Protein AF-X1V4Z6-F1 (afdb_monomer)

pLDDT: mean 96.52, std 4.8, range [62.97, 98.88]

Radius of gyration: 13.4 Å; Cα contacts (8 Å, |Δi|>4): 319; chains: 1; bounding box: 33×30×41 Å

Foldseek 3Di:
DQKDKDAFFDPLRIWIFDQDVPPGGDDIADRAPDGDPGHWAEKDDQPQFKIKTQFQDPLRMWMATQHVPHGGDHIDDRPPDGDPAHWHYWDDPRAFKIKTAHDDPVRIDMDTGHGD

Sequence (116 aa):
MYDIAVAHYTDPYVSAYPWTPGAGFGAKYGDPVAKPAGAGWGVAFCGSTDIAVAHYGDPRVSAYPWTPGAGFGAKYGDPAIKPAGLGIGVAFCGSTDVAVTHYDDPFVSAYPWTPG

Structure (mmCIF, N/CA/C/O backbone):
data_AF-X1V4Z6-F1
#
_entry.id   AF-X1V4Z6-F1
#
loop_
_atom_site.group_PDB
_atom_site.id
_atom_site.type_symbol
_atom_site.label_atom_id
_atom_site.label_alt_id
_atom_site.label_comp_id
_atom_site.label_asym_id
_atom_site.label_entity_id
_atom_site.label_seq_id
_atom_site.pdbx_PDB_ins_code
_atom_site.Cartn_x
_atom_site.Cartn_y
_atom_site.Cartn_z
_atom_site.occupancy
_atom_site.B_iso_or_equiv
_atom_site.auth_seq_id
_atom_site.auth_comp_id
_atom_site.auth_asym_id
_atom_site.auth_atom_id
_atom_site.pdbx_PDB_model_num
ATOM 1 N N . MET A 1 1 ? -3.794 9.129 13.069 1.00 65.56 1 MET A N 1
ATOM 2 C CA . MET A 1 1 ? -4.470 7.875 12.681 1.00 65.56 1 MET A CA 1
ATOM 3 C C . MET A 1 1 ? -3.788 6.742 13.421 1.00 65.56 1 MET A C 1
ATOM 5 O O . MET A 1 1 ? -2.574 6.809 13.558 1.00 65.56 1 MET A O 1
ATOM 9 N N . TYR A 1 2 ? -4.544 5.756 13.904 1.00 85.75 2 TYR A N 1
ATOM 10 C CA . TYR A 1 2 ? -3.972 4.595 14.594 1.00 85.75 2 TYR A CA 1
ATOM 11 C C . TYR A 1 2 ? -4.130 3.285 13.819 1.00 85.75 2 TYR A C 1
ATOM 13 O O . TYR A 1 2 ? -3.563 2.293 14.247 1.00 85.75 2 TYR A O 1
ATOM 21 N N . ASP A 1 3 ? -4.849 3.270 12.693 1.00 96.62 3 ASP A N 1
ATOM 22 C CA . ASP A 1 3 ? -5.070 2.054 11.908 1.00 96.62 3 ASP A CA 1
ATOM 23 C C . ASP A 1 3 ? -3.756 1.322 11.593 1.00 96.62 3 ASP A C 1
ATOM 25 O O . ASP A 1 3 ? -2.726 1.930 11.297 1.00 96.62 3 ASP A O 1
ATOM 29 N N . ILE A 1 4 ? -3.808 -0.005 11.664 1.00 97.50 4 ILE A N 1
ATOM 30 C CA . ILE A 1 4 ? -2.684 -0.887 11.360 1.00 97.50 4 ILE A CA 1
ATOM 31 C C . ILE A 1 4 ? -2.982 -1.605 10.057 1.00 97.50 4 ILE A C 1
ATOM 33 O O . ILE A 1 4 ? -4.063 -2.168 9.890 1.00 97.50 4 ILE A O 1
ATOM 37 N N . ALA A 1 5 ? -1.996 -1.643 9.168 1.00 98.25 5 ALA A N 1
ATOM 38 C CA . ALA A 1 5 ? -2.031 -2.453 7.965 1.00 98.25 5 ALA A CA 1
ATOM 39 C C . ALA A 1 5 ? -0.917 -3.499 7.980 1.00 98.25 5 ALA A C 1
ATOM 41 O O . ALA A 1 5 ? 0.168 -3.274 8.512 1.00 98.25 5 ALA A O 1
ATOM 42 N N . VAL A 1 6 ? -1.205 -4.653 7.387 1.00 98.50 6 VAL A N 1
ATOM 43 C CA . VAL A 1 6 ? -0.302 -5.798 7.306 1.00 98.50 6 VAL A CA 1
ATOM 44 C C . VAL A 1 6 ? -0.340 -6.327 5.880 1.00 98.50 6 VAL A C 1
ATOM 46 O O . VAL A 1 6 ? -1.393 -6.755 5.408 1.00 98.50 6 VAL A O 1
ATOM 49 N N . ALA A 1 7 ? 0.801 -6.296 5.196 1.00 98.56 7 ALA A N 1
ATOM 50 C CA . ALA A 1 7 ? 0.989 -6.979 3.920 1.00 98.56 7 ALA A CA 1
ATOM 51 C C . ALA A 1 7 ? 1.277 -8.467 4.167 1.00 98.56 7 ALA A C 1
ATOM 53 O O . ALA A 1 7 ? 1.920 -8.820 5.158 1.00 98.56 7 ALA A O 1
ATOM 54 N N . HIS A 1 8 ? 0.777 -9.350 3.305 1.00 98.44 8 HIS A N 1
ATOM 55 C CA . HIS A 1 8 ? 0.941 -10.795 3.473 1.00 98.44 8 HIS A CA 1
ATOM 56 C C . HIS A 1 8 ? 0.919 -11.553 2.136 1.00 98.44 8 HIS A C 1
ATOM 58 O O . HIS A 1 8 ? 0.608 -11.008 1.076 1.00 98.44 8 HIS A O 1
ATOM 64 N N . TYR A 1 9 ? 1.332 -12.824 2.171 1.00 98.12 9 TYR A N 1
ATOM 65 C CA . TYR A 1 9 ? 1.602 -13.618 0.965 1.00 98.12 9 TYR A CA 1
ATOM 66 C C . TYR A 1 9 ? 0.337 -14.123 0.253 1.00 98.12 9 TYR A C 1
ATOM 68 O O . TYR A 1 9 ? 0.352 -14.370 -0.951 1.00 98.12 9 TYR A O 1
ATOM 76 N N . THR A 1 10 ? -0.752 -14.300 0.993 1.00 97.81 10 THR A N 1
ATOM 77 C CA . THR A 1 10 ? -1.996 -14.910 0.510 1.00 97.81 10 THR A CA 1
ATOM 78 C C . THR A 1 10 ? -3.042 -13.853 0.202 1.00 97.81 10 THR A C 1
ATOM 80 O O . THR A 1 10 ? -2.969 -12.761 0.739 1.00 97.81 10 THR A O 1
ATOM 83 N N . ASP A 1 11 ? -4.047 -14.161 -0.615 1.00 97.25 11 ASP A N 1
ATOM 84 C CA . ASP A 1 11 ? -5.197 -13.265 -0.807 1.00 97.25 11 ASP A CA 1
ATOM 85 C C . ASP A 1 11 ? -5.794 -12.838 0.558 1.00 97.25 11 ASP A C 1
ATOM 87 O O . ASP A 1 11 ? -5.887 -13.680 1.460 1.00 97.25 11 ASP A O 1
ATOM 91 N N . PRO A 1 12 ? -6.139 -11.553 0.781 1.00 97.88 12 PRO A N 1
ATOM 92 C CA . PRO A 1 12 ? -6.152 -10.404 -0.147 1.00 97.88 12 PRO A CA 1
ATOM 93 C C . PRO A 1 12 ? -4.818 -9.644 -0.339 1.00 97.88 12 PRO A C 1
ATOM 95 O O . PRO A 1 12 ? -4.817 -8.509 -0.814 1.00 97.88 12 PRO A O 1
ATOM 98 N N . TYR A 1 13 ? -3.690 -10.217 0.077 1.00 98.69 13 TYR A N 1
ATOM 99 C CA . TYR A 1 13 ? -2.321 -9.672 0.055 1.00 98.69 13 TYR A CA 1
ATOM 100 C C . TYR A 1 13 ? -2.050 -8.459 0.958 1.00 98.69 13 TYR A C 1
ATOM 102 O O . TYR A 1 13 ? -0.896 -8.146 1.257 1.00 98.69 13 TYR A O 1
ATOM 110 N N . VAL A 1 14 ? -3.099 -7.789 1.434 1.00 98.81 14 VAL A N 1
ATOM 111 C CA . VAL A 1 14 ? -3.043 -6.760 2.473 1.00 98.81 14 VAL A CA 1
ATOM 112 C C . VAL A 1 14 ? -4.308 -6.806 3.325 1.00 98.81 14 VAL A C 1
ATOM 114 O O . VAL A 1 14 ? -5.412 -6.976 2.818 1.00 98.81 14 VAL A O 1
ATOM 117 N N . SER A 1 15 ? -4.152 -6.650 4.632 1.00 98.56 15 SER A N 1
ATOM 118 C CA . SER A 1 15 ? -5.253 -6.488 5.581 1.00 98.56 15 SER A CA 1
ATOM 119 C C . SER A 1 15 ? -5.042 -5.208 6.373 1.00 98.56 15 SER A C 1
ATOM 121 O O . SER A 1 15 ? -3.902 -4.834 6.641 1.00 98.56 15 SER A O 1
ATOM 123 N N . ALA A 1 16 ? -6.124 -4.562 6.792 1.00 98.44 16 ALA A N 1
ATOM 124 C CA . ALA A 1 16 ? -6.054 -3.400 7.663 1.00 98.44 16 ALA A CA 1
ATOM 125 C C . ALA A 1 16 ? -7.106 -3.481 8.768 1.00 98.44 16 ALA A C 1
ATOM 127 O O . ALA A 1 16 ? -8.151 -4.115 8.609 1.00 98.44 16 ALA A O 1
ATOM 128 N N . TYR A 1 17 ? -6.812 -2.841 9.893 1.00 98.06 17 TYR A N 1
ATOM 129 C CA . TYR A 1 17 ? -7.590 -2.919 11.121 1.00 98.06 17 TYR A CA 1
ATOM 130 C C . TYR A 1 17 ? -7.600 -1.553 11.806 1.00 98.06 17 TYR A C 1
ATOM 132 O O . TYR A 1 17 ? -6.553 -0.899 11.846 1.00 98.06 17 TYR A O 1
ATOM 140 N N . PRO A 1 18 ? -8.722 -1.133 12.409 1.00 97.12 18 PRO A N 1
ATOM 141 C CA . PRO A 1 18 ? -8.676 -0.057 13.374 1.00 97.12 18 PRO A CA 1
ATOM 142 C C . PRO A 1 18 ? -7.850 -0.514 14.572 1.00 97.12 18 PRO A C 1
ATOM 144 O O . PRO A 1 18 ? -7.910 -1.676 14.989 1.00 97.12 18 PRO A O 1
ATOM 147 N N . TRP A 1 19 ? -7.090 0.412 15.137 1.00 96.62 19 TRP A N 1
ATOM 148 C CA . TRP A 1 19 ? -6.359 0.180 16.373 1.00 96.62 19 TRP A CA 1
ATOM 149 C C . TRP A 1 19 ? -6.803 1.173 17.426 1.00 96.62 19 TRP A C 1
ATOM 151 O O . TRP A 1 19 ? -6.812 2.386 17.202 1.00 96.62 19 TRP A O 1
ATOM 161 N N . THR A 1 20 ? -7.098 0.651 18.605 1.00 95.12 20 THR A N 1
ATOM 162 C CA . THR A 1 20 ? -7.422 1.468 19.765 1.00 95.12 20 THR A CA 1
ATOM 163 C C . THR A 1 20 ? -6.265 1.380 20.757 1.00 95.12 20 THR A C 1
ATOM 165 O O . THR A 1 20 ? -5.994 0.289 21.268 1.00 95.12 20 THR A O 1
ATOM 168 N N . PRO A 1 21 ? -5.572 2.490 21.075 1.00 94.19 21 PRO A N 1
ATOM 169 C CA . PRO A 1 21 ? -4.543 2.497 22.110 1.00 94.19 21 PRO A CA 1
ATOM 170 C C . PRO A 1 21 ? -5.064 1.894 23.423 1.00 94.19 21 PRO A C 1
ATOM 172 O O . PRO A 1 21 ? -6.088 2.319 23.948 1.00 94.19 21 PRO A O 1
ATOM 175 N N . GLY A 1 22 ? -4.378 0.869 23.928 1.00 95.31 22 GLY A N 1
ATOM 176 C CA . GLY A 1 22 ? -4.767 0.147 25.145 1.00 95.31 22 GLY A CA 1
ATOM 177 C C . GLY A 1 22 ? -5.813 -0.963 24.965 1.00 95.31 22 GLY A C 1
ATOM 178 O O . GLY A 1 22 ? -5.953 -1.776 25.871 1.00 95.31 22 GLY A O 1
ATOM 179 N N . ALA A 1 23 ? -6.497 -1.053 23.818 1.00 95.50 23 ALA A N 1
ATOM 180 C CA . ALA A 1 23 ? -7.455 -2.130 23.524 1.00 95.50 23 ALA A CA 1
ATOM 181 C C . ALA A 1 23 ? -7.043 -3.021 22.334 1.00 95.50 23 ALA A C 1
ATOM 183 O O . ALA A 1 23 ? -7.470 -4.169 22.255 1.00 95.50 23 ALA A O 1
ATOM 184 N N . GLY A 1 24 ? -6.165 -2.536 21.453 1.00 95.88 24 GLY A N 1
ATOM 185 C CA . GLY A 1 24 ? -5.570 -3.317 20.372 1.00 95.88 24 GLY A CA 1
ATOM 186 C C . GLY A 1 24 ? -6.380 -3.320 19.073 1.00 95.88 24 GLY A C 1
ATOM 187 O O . GLY A 1 24 ? -7.017 -2.322 18.728 1.00 95.88 24 GLY A O 1
ATOM 188 N N . PHE A 1 25 ? -6.295 -4.433 18.333 1.00 97.19 25 PHE A N 1
ATOM 189 C CA . PHE A 1 25 ? -6.948 -4.624 17.035 1.00 97.19 25 PHE A CA 1
ATOM 190 C C . PHE A 1 25 ? -8.473 -4.639 17.177 1.00 97.19 25 PHE A C 1
ATOM 192 O O . PHE A 1 25 ? -9.019 -5.384 17.990 1.00 97.19 25 PHE A O 1
ATOM 199 N N . GLY A 1 26 ? -9.164 -3.870 16.337 1.00 96.88 26 GLY A N 1
ATOM 200 C CA . GLY A 1 26 ? -10.594 -4.051 16.095 1.00 96.88 26 GLY A CA 1
ATOM 201 C C . GLY A 1 26 ? -10.879 -5.019 14.942 1.00 96.88 26 GLY A C 1
ATOM 202 O O . GLY A 1 26 ? -10.011 -5.776 14.502 1.00 96.88 26 GLY A O 1
ATOM 203 N N . ALA A 1 27 ? -12.117 -4.999 14.443 1.00 97.62 27 ALA A N 1
ATOM 204 C CA . ALA A 1 27 ? -12.528 -5.832 13.315 1.00 97.62 27 ALA A CA 1
ATOM 205 C C . ALA A 1 27 ? -11.781 -5.441 12.029 1.00 97.62 27 ALA A C 1
ATOM 207 O O . A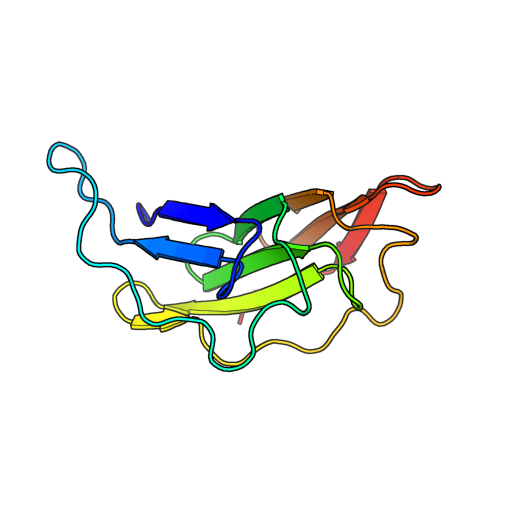LA A 1 27 ? -11.604 -4.258 11.747 1.00 97.62 27 ALA A O 1
ATOM 208 N N . LYS A 1 28 ? -11.367 -6.441 11.243 1.00 98.06 28 LYS A N 1
ATOM 209 C CA . LYS A 1 28 ? -10.707 -6.232 9.948 1.00 98.06 28 LYS A CA 1
ATOM 210 C C . LYS A 1 28 ? -11.592 -5.368 9.038 1.00 98.06 28 LYS A C 1
ATOM 212 O O . LYS A 1 28 ? -12.779 -5.662 8.893 1.00 98.06 28 LYS A O 1
ATOM 217 N N . TYR A 1 29 ? -11.013 -4.344 8.413 1.00 98.50 29 TYR A N 1
ATOM 218 C CA . TYR A 1 29 ? -11.677 -3.604 7.339 1.00 98.50 29 TYR A CA 1
ATOM 219 C C . TYR A 1 29 ? -11.949 -4.520 6.134 1.00 98.50 29 TYR A C 1
ATOM 221 O O . TYR A 1 29 ? -11.327 -5.576 5.986 1.00 98.50 29 TYR A O 1
ATOM 229 N N . GLY A 1 30 ? -12.879 -4.117 5.265 1.00 98.44 30 GLY A N 1
ATOM 230 C CA . GLY A 1 30 ? -13.113 -4.821 4.003 1.00 98.44 30 GLY A CA 1
ATOM 231 C C . GLY A 1 30 ? -11.843 -4.883 3.153 1.00 98.44 30 GLY A C 1
ATOM 232 O O . GLY A 1 30 ? -11.004 -3.986 3.218 1.00 98.44 30 GLY A O 1
ATOM 233 N N . ASP A 1 31 ? -11.696 -5.947 2.368 1.00 98.62 31 ASP A N 1
ATOM 234 C CA . ASP A 1 31 ? -10.551 -6.105 1.469 1.00 98.62 31 ASP A CA 1
ATOM 235 C C . ASP A 1 31 ? -10.575 -5.049 0.353 1.00 98.62 31 ASP A C 1
ATOM 237 O O . ASP A 1 31 ? -11.660 -4.605 -0.041 1.00 98.62 31 ASP A O 1
ATOM 241 N N . PRO A 1 32 ? -9.416 -4.678 -0.224 1.00 98.25 32 PRO A N 1
ATOM 242 C CA . PRO A 1 32 ? -9.405 -3.868 -1.433 1.00 98.25 32 PRO A CA 1
ATOM 243 C C . PRO A 1 32 ? -10.205 -4.568 -2.538 1.00 98.25 32 PRO A C 1
ATOM 245 O O . PRO A 1 32 ? -10.009 -5.757 -2.808 1.00 98.25 32 PRO A O 1
ATOM 248 N N . VAL A 1 33 ? -11.093 -3.828 -3.207 1.00 97.19 33 VAL A N 1
ATOM 249 C CA . VAL A 1 33 ? -11.897 -4.372 -4.316 1.00 97.19 33 VAL A CA 1
ATOM 250 C C . VAL A 1 33 ? -10.984 -4.809 -5.464 1.00 97.19 33 VAL A C 1
ATOM 252 O O . VAL A 1 33 ? -11.074 -5.940 -5.941 1.00 97.19 33 VAL A O 1
ATOM 255 N N . ALA A 1 34 ? -10.066 -3.929 -5.866 1.00 98.00 34 ALA A N 1
ATOM 256 C CA . ALA A 1 34 ? -8.962 -4.261 -6.755 1.00 98.00 34 ALA A CA 1
ATOM 257 C C . ALA A 1 34 ? -7.749 -4.615 -5.893 1.00 98.00 34 ALA A C 1
ATOM 259 O O . ALA A 1 34 ? -7.085 -3.729 -5.377 1.00 98.00 34 ALA A O 1
ATOM 260 N N . LYS A 1 35 ? -7.494 -5.904 -5.680 1.00 98.38 35 LYS A N 1
ATOM 261 C CA . LYS A 1 35 ? -6.408 -6.364 -4.806 1.00 98.38 35 LYS A CA 1
ATOM 262 C C . LYS A 1 35 ? -5.026 -6.100 -5.422 1.00 98.38 35 LYS A C 1
ATOM 264 O O . LYS A 1 35 ? -4.920 -6.017 -6.649 1.00 98.38 35 LYS A O 1
ATOM 269 N N . PRO A 1 36 ? -3.955 -6.037 -4.603 1.00 98.31 36 PRO A N 1
ATOM 270 C CA . PRO A 1 36 ? -2.592 -6.166 -5.107 1.00 98.31 36 PRO A CA 1
ATOM 271 C C . PRO A 1 36 ? -2.463 -7.387 -6.030 1.00 98.31 36 PRO A C 1
ATOM 273 O O . PRO A 1 36 ? -3.095 -8.415 -5.801 1.00 98.31 36 PRO A O 1
ATOM 276 N N . ALA A 1 37 ? -1.637 -7.299 -7.069 1.00 97.31 37 ALA A N 1
ATOM 277 C CA . ALA A 1 37 ? -1.544 -8.345 -8.096 1.00 97.31 37 ALA A CA 1
ATOM 278 C C . ALA A 1 37 ? -0.735 -9.590 -7.667 1.00 97.31 37 ALA A C 1
ATOM 280 O O . ALA A 1 37 ? -0.349 -10.412 -8.497 1.00 97.31 37 ALA A O 1
ATOM 281 N N . GLY A 1 38 ? -0.414 -9.716 -6.382 1.00 97.69 38 GLY A N 1
ATOM 282 C CA . GLY A 1 38 ? 0.338 -10.828 -5.817 1.00 97.69 38 GLY A CA 1
ATOM 283 C C . GLY A 1 38 ? 0.755 -10.547 -4.379 1.00 97.69 38 GLY A C 1
ATOM 284 O O . GLY A 1 38 ? 0.394 -9.513 -3.818 1.00 97.69 38 GLY A O 1
ATOM 285 N N . ALA A 1 39 ? 1.547 -11.462 -3.816 1.00 98.56 39 ALA A N 1
ATOM 286 C CA . ALA A 1 39 ? 2.042 -11.402 -2.442 1.00 98.56 39 ALA A CA 1
ATOM 287 C C . ALA A 1 39 ? 2.537 -10.000 -2.054 1.00 98.56 39 ALA A C 1
ATOM 289 O O . ALA A 1 39 ? 3.418 -9.449 -2.719 1.00 98.56 39 ALA A O 1
ATOM 290 N N . GLY A 1 40 ? 1.967 -9.448 -0.982 1.00 98.44 40 GLY A N 1
ATOM 291 C CA . GLY A 1 40 ? 2.365 -8.167 -0.414 1.00 98.44 40 GLY A CA 1
ATOM 292 C C . GLY A 1 40 ? 3.536 -8.342 0.546 1.00 98.44 40 GLY A C 1
ATOM 293 O O . GLY A 1 40 ? 3.525 -9.248 1.3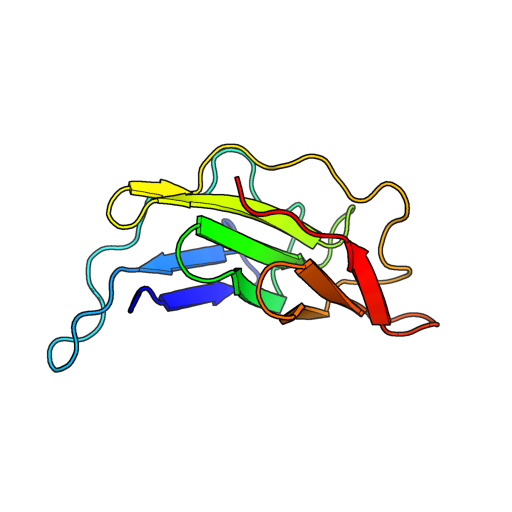82 1.00 98.44 40 GLY A O 1
ATOM 294 N N . TRP A 1 41 ? 4.532 -7.464 0.442 1.00 98.38 41 TRP A N 1
ATOM 295 C CA . TRP A 1 41 ? 5.758 -7.516 1.251 1.00 98.38 41 TRP A CA 1
ATOM 296 C C . TRP A 1 41 ? 5.979 -6.266 2.104 1.00 98.38 41 TRP A C 1
ATOM 298 O O . TRP A 1 41 ? 6.559 -6.362 3.183 1.00 98.38 41 TRP A O 1
ATOM 308 N N . GLY A 1 42 ? 5.440 -5.121 1.686 1.00 98.56 42 GLY A N 1
ATOM 309 C CA . GLY A 1 42 ? 5.500 -3.881 2.452 1.00 98.56 42 GLY A CA 1
ATOM 310 C C . GLY A 1 42 ? 4.212 -3.086 2.318 1.00 98.56 42 GLY A C 1
ATOM 311 O O . GLY A 1 42 ? 3.571 -3.113 1.270 1.00 98.56 42 GLY A O 1
ATOM 312 N N . VAL A 1 43 ? 3.835 -2.369 3.373 1.00 98.81 43 VAL A N 1
ATOM 313 C CA . VAL A 1 43 ? 2.662 -1.491 3.387 1.00 98.81 43 VAL A CA 1
ATOM 314 C C . VAL A 1 43 ? 2.960 -0.232 4.190 1.00 98.81 43 VAL A C 1
ATOM 316 O O . VAL A 1 43 ? 3.622 -0.301 5.224 1.00 98.81 43 VAL A O 1
ATOM 319 N N . ALA A 1 44 ? 2.471 0.912 3.720 1.00 98.44 44 ALA A N 1
ATOM 320 C CA . ALA A 1 44 ? 2.604 2.187 4.413 1.00 98.44 44 ALA A CA 1
ATOM 321 C C . ALA A 1 44 ? 1.366 3.058 4.201 1.00 98.44 44 ALA A C 1
ATOM 323 O O . ALA A 1 44 ? 0.773 3.052 3.122 1.00 98.44 44 ALA A O 1
ATOM 324 N N . PHE A 1 45 ? 1.012 3.833 5.224 1.00 97.69 45 PHE A N 1
ATOM 325 C CA . PHE A 1 45 ? 0.021 4.901 5.124 1.00 97.69 45 PHE A CA 1
ATOM 326 C C . PHE A 1 45 ? 0.691 6.229 4.755 1.00 97.69 45 PHE A C 1
ATOM 328 O O . PHE A 1 45 ? 1.761 6.551 5.277 1.00 97.69 45 PHE A O 1
ATOM 335 N N . CYS A 1 46 ? 0.029 7.024 3.916 1.00 96.62 46 CYS A N 1
ATOM 336 C CA . CYS A 1 46 ? 0.304 8.448 3.756 1.00 96.62 46 CYS A CA 1
ATOM 337 C C . CYS A 1 46 ? -0.653 9.220 4.663 1.00 96.62 46 CYS A C 1
ATOM 339 O O . CYS A 1 46 ? -1.824 9.419 4.333 1.00 96.62 46 CYS A O 1
ATOM 341 N N . GLY A 1 47 ? -0.177 9.615 5.845 1.00 93.25 47 GLY A N 1
ATOM 342 C CA . GLY A 1 47 ? -1.009 10.312 6.824 1.00 93.25 47 GLY A CA 1
ATOM 343 C C . GLY A 1 47 ? -2.271 9.516 7.161 1.00 93.25 47 GLY A C 1
ATOM 344 O O . GLY A 1 47 ? -2.183 8.434 7.735 1.00 93.25 47 GLY A O 1
ATOM 345 N N . SER A 1 48 ? -3.438 10.074 6.832 1.00 93.56 48 SER A N 1
ATOM 346 C CA . SER A 1 48 ? -4.726 9.400 7.011 1.00 93.56 48 SER A CA 1
ATOM 347 C C . SER A 1 48 ? -5.547 9.228 5.737 1.00 93.56 48 SER A C 1
ATOM 349 O O . SER A 1 48 ? -6.733 8.925 5.841 1.00 93.56 48 SER A O 1
ATOM 351 N N . THR A 1 49 ? -4.949 9.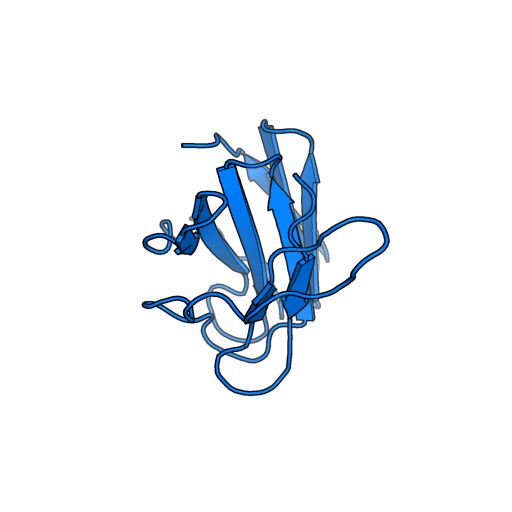491 4.579 1.00 96.06 49 THR A N 1
ATOM 352 C CA . THR A 1 49 ? -5.668 9.690 3.314 1.00 96.06 49 THR A CA 1
ATOM 353 C C . THR A 1 49 ? -5.406 8.591 2.310 1.00 96.06 49 THR A C 1
ATOM 355 O O . THR A 1 49 ? -6.252 8.351 1.463 1.00 96.06 49 THR A O 1
ATOM 358 N N . ASP A 1 50 ? -4.260 7.914 2.396 1.00 97.81 50 ASP A N 1
ATOM 359 C CA . ASP A 1 50 ? -3.868 6.914 1.410 1.00 97.81 50 ASP A CA 1
ATOM 360 C C . ASP A 1 50 ? -3.089 5.773 2.046 1.00 97.81 50 ASP A C 1
ATOM 362 O O . ASP A 1 50 ? -2.478 5.909 3.111 1.00 97.81 50 ASP A O 1
ATOM 366 N N . ILE A 1 51 ? -3.065 4.650 1.341 1.00 98.56 51 ILE A N 1
ATOM 367 C CA . ILE A 1 51 ? -2.273 3.478 1.681 1.00 98.56 51 ILE A CA 1
ATOM 368 C C . ILE A 1 51 ? -1.631 2.908 0.418 1.00 98.56 51 ILE A C 1
ATOM 370 O O 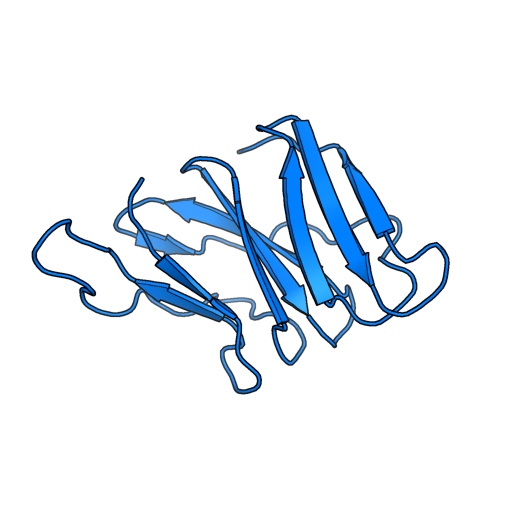. ILE A 1 51 ? -2.280 2.792 -0.620 1.00 98.56 51 ILE A O 1
ATOM 374 N N . ALA A 1 52 ? -0.359 2.529 0.507 1.00 98.62 52 ALA A N 1
ATOM 375 C CA . ALA A 1 52 ? 0.364 1.862 -0.568 1.00 98.62 52 ALA A CA 1
ATOM 376 C C . ALA A 1 52 ? 0.898 0.506 -0.111 1.00 98.62 52 ALA A C 1
ATOM 378 O O . ALA A 1 52 ? 1.269 0.332 1.049 1.00 98.62 52 ALA A O 1
ATOM 379 N N . VAL A 1 53 ? 0.945 -0.447 -1.041 1.00 98.88 53 VAL A N 1
ATOM 380 C CA . VAL A 1 53 ? 1.384 -1.828 -0.833 1.00 98.88 53 VAL A CA 1
ATOM 381 C C . VAL A 1 53 ? 2.408 -2.184 -1.904 1.00 98.88 53 VAL A C 1
ATOM 383 O O . VAL A 1 53 ? 2.071 -2.203 -3.087 1.00 98.88 53 VAL A O 1
ATOM 386 N N . ALA A 1 54 ? 3.642 -2.485 -1.503 1.00 98.81 54 ALA A N 1
ATOM 387 C CA . ALA A 1 54 ? 4.649 -3.089 -2.373 1.00 98.81 54 ALA A CA 1
ATOM 388 C C . ALA A 1 54 ? 4.402 -4.600 -2.473 1.00 98.81 54 ALA A C 1
ATOM 390 O O . ALA A 1 54 ? 4.139 -5.257 -1.457 1.00 98.81 54 ALA A O 1
ATO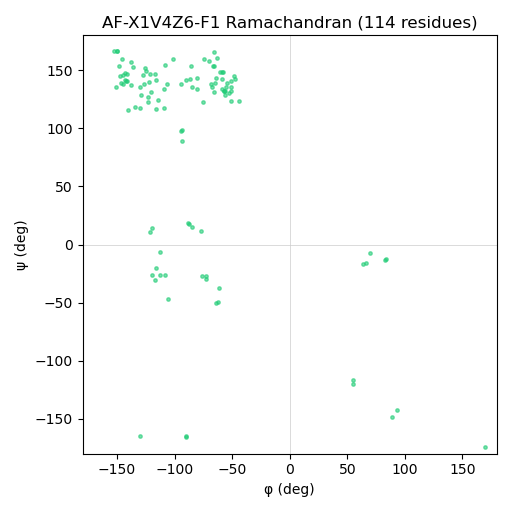M 391 N N . HIS A 1 55 ? 4.450 -5.146 -3.688 1.00 98.75 55 HIS A N 1
ATOM 392 C CA . HIS A 1 55 ? 4.068 -6.534 -3.941 1.00 98.75 55 HIS A CA 1
ATOM 393 C C . HIS A 1 55 ? 4.824 -7.188 -5.106 1.00 98.75 55 HIS A C 1
ATOM 395 O O . HIS A 1 55 ? 5.460 -6.530 -5.928 1.00 98.75 55 HIS A O 1
ATOM 401 N N . TYR A 1 56 ? 4.707 -8.516 -5.194 1.00 97.81 56 TYR A N 1
ATOM 402 C CA . TYR A 1 56 ? 5.362 -9.352 -6.205 1.00 97.81 56 TYR A CA 1
ATOM 403 C C . TYR A 1 56 ? 4.898 -9.072 -7.648 1.00 97.81 56 TYR A C 1
ATOM 405 O O . TYR A 1 56 ? 5.724 -8.901 -8.544 1.00 97.81 56 TYR A O 1
ATOM 413 N N . GLY A 1 57 ? 3.581 -9.056 -7.890 1.00 97.19 57 GLY A N 1
ATOM 414 C CA . GLY A 1 57 ? 3.016 -8.967 -9.247 1.00 97.19 57 GLY A CA 1
ATOM 415 C C . GLY A 1 57 ? 3.124 -7.570 -9.860 1.00 97.19 57 GLY A C 1
ATOM 416 O O . GLY A 1 57 ? 3.243 -6.599 -9.125 1.00 97.19 57 GLY A O 1
ATOM 417 N N . ASP A 1 58 ? 3.045 -7.443 -11.187 1.00 97.06 58 ASP A N 1
ATOM 418 C CA . ASP A 1 58 ? 2.947 -6.145 -11.885 1.00 97.06 58 ASP A CA 1
ATOM 419 C C . ASP A 1 58 ? 1.699 -5.368 -11.407 1.00 97.06 58 ASP A C 1
ATOM 421 O O . ASP A 1 58 ? 0.646 -5.989 -11.269 1.00 97.06 58 ASP A O 1
ATOM 425 N N . PRO A 1 59 ? 1.768 -4.059 -11.091 1.00 97.56 59 PRO A N 1
ATOM 426 C CA . PRO A 1 59 ? 2.853 -3.086 -11.314 1.00 97.56 59 PRO A CA 1
ATOM 427 C C . PRO A 1 59 ? 3.920 -2.999 -10.200 1.00 97.56 59 PRO A C 1
ATOM 429 O O . PRO A 1 59 ? 4.625 -2.000 -10.098 1.00 97.56 59 PRO A O 1
ATOM 432 N N . ARG A 1 60 ? 4.032 -4.010 -9.335 1.00 98.50 60 ARG A N 1
ATOM 433 C CA . ARG A 1 60 ? 4.959 -4.122 -8.184 1.00 98.50 60 ARG A CA 1
ATOM 434 C C . ARG A 1 60 ? 4.668 -3.178 -7.006 1.00 98.50 60 ARG A C 1
ATOM 436 O O . ARG A 1 60 ? 5.246 -3.336 -5.933 1.00 98.50 60 ARG A O 1
ATOM 443 N N . VAL A 1 61 ? 3.730 -2.244 -7.165 1.00 98.62 61 VAL A N 1
ATOM 444 C CA . VAL A 1 61 ? 3.170 -1.408 -6.094 1.00 98.62 61 VAL A CA 1
ATOM 445 C C . VAL A 1 61 ? 1.731 -1.007 -6.419 1.00 98.62 61 VAL A C 1
ATOM 447 O O . VAL A 1 61 ? 1.432 -0.588 -7.531 1.00 98.62 61 VAL A O 1
ATOM 450 N N . SER A 1 62 ? 0.831 -1.084 -5.446 1.00 98.50 62 SER A N 1
ATOM 451 C CA . SER A 1 62 ? -0.545 -0.591 -5.573 1.00 98.50 62 SER A CA 1
ATOM 452 C C . SER A 1 62 ? -0.827 0.447 -4.500 1.00 98.50 62 SER A C 1
ATOM 454 O O . SER A 1 62 ? -0.431 0.246 -3.355 1.00 98.50 62 SER A O 1
ATOM 456 N N . ALA A 1 63 ? -1.540 1.518 -4.843 1.00 98.44 63 ALA A N 1
ATOM 457 C CA . ALA A 1 63 ? -1.970 2.536 -3.891 1.00 98.44 63 ALA A CA 1
ATOM 458 C C . ALA A 1 63 ? -3.486 2.748 -3.955 1.00 98.44 63 ALA A C 1
ATOM 460 O O . ALA A 1 63 ? -4.107 2.544 -5.000 1.00 98.44 63 ALA A O 1
ATOM 461 N N . TYR A 1 64 ? -4.066 3.158 -2.832 1.00 98.44 64 TYR A N 1
ATOM 462 C CA . TYR A 1 64 ? -5.503 3.329 -2.643 1.00 98.44 64 TYR A CA 1
ATOM 463 C C . TYR A 1 64 ? -5.764 4.568 -1.787 1.00 98.44 64 TYR A C 1
ATOM 465 O O . TYR A 1 64 ? -4.994 4.799 -0.846 1.00 98.44 64 TYR A O 1
ATOM 473 N N . PRO A 1 65 ? -6.871 5.294 -2.020 1.00 98.06 65 PRO A N 1
ATOM 474 C CA . PRO A 1 65 ? -7.394 6.190 -1.012 1.00 98.06 65 PRO A CA 1
ATOM 475 C C . PRO A 1 65 ? -7.758 5.369 0.222 1.00 98.06 65 PRO A C 1
ATOM 477 O O . PRO A 1 65 ? -8.163 4.203 0.139 1.00 98.06 65 PRO A O 1
ATOM 480 N N . TRP A 1 66 ? -7.628 5.994 1.378 1.00 98.06 66 TRP A N 1
ATOM 481 C CA . TRP A 1 66 ? -7.956 5.426 2.665 1.00 98.06 66 TRP A CA 1
ATOM 482 C C . TRP A 1 66 ? -8.864 6.375 3.429 1.00 98.06 66 TRP A C 1
ATOM 484 O O . TRP A 1 66 ? -8.555 7.548 3.615 1.00 98.06 66 TRP A O 1
ATOM 494 N N . THR A 1 67 ? -9.984 5.851 3.916 1.00 96.81 67 THR A N 1
ATOM 495 C CA . THR A 1 67 ? -10.893 6.599 4.785 1.00 96.81 67 THR A CA 1
ATOM 496 C C . THR A 1 67 ? -10.948 5.924 6.154 1.00 96.81 67 THR A C 1
ATOM 498 O O . THR A 1 67 ? -11.422 4.789 6.242 1.00 96.81 67 THR A O 1
ATOM 501 N N . PRO A 1 68 ? -10.510 6.583 7.243 1.00 94.12 68 PRO A N 1
ATOM 502 C CA . PRO A 1 68 ? -10.637 6.038 8.593 1.00 94.12 68 PRO A CA 1
ATOM 503 C C . PRO A 1 68 ? -12.078 5.613 8.895 1.00 94.12 68 PRO A C 1
ATOM 505 O O . PRO A 1 68 ? -13.017 6.372 8.663 1.00 94.12 68 PRO A O 1
ATOM 508 N N . GLY A 1 69 ? -12.263 4.392 9.395 1.00 93.75 69 GLY A N 1
ATOM 509 C CA . GLY A 1 69 ? -13.589 3.828 9.662 1.00 93.75 69 GLY A CA 1
ATOM 510 C C . GLY A 1 69 ? -14.301 3.207 8.450 1.00 93.75 69 GLY A C 1
ATOM 511 O O . GLY A 1 69 ? -15.250 2.457 8.658 1.00 93.75 69 GLY A O 1
ATOM 512 N N . ALA A 1 70 ? -13.838 3.442 7.216 1.00 95.44 70 ALA A N 1
ATOM 513 C CA . ALA A 1 70 ? -14.395 2.830 6.000 1.00 95.44 70 ALA A CA 1
ATOM 514 C C . ALA A 1 70 ? -13.396 1.925 5.253 1.00 95.44 70 ALA A C 1
ATOM 516 O O . ALA A 1 70 ? -13.800 0.919 4.675 1.00 95.44 70 ALA A O 1
ATOM 517 N N . GLY A 1 71 ? -12.097 2.222 5.321 1.00 97.31 71 GLY A N 1
ATOM 518 C CA . GLY A 1 71 ? -11.025 1.411 4.752 1.00 97.31 71 GLY A CA 1
ATOM 519 C C . GLY A 1 71 ? -10.607 1.821 3.338 1.00 97.31 71 GLY A C 1
ATOM 520 O O . GLY A 1 71 ? -10.526 3.012 3.028 1.00 97.31 71 GLY A O 1
ATOM 521 N N . PHE A 1 72 ? -10.289 0.823 2.505 1.00 98.50 72 PHE A N 1
ATOM 522 C CA . PHE A 1 72 ? -9.758 1.004 1.151 1.00 98.50 72 PHE A CA 1
ATOM 523 C C . PHE A 1 72 ? -10.788 1.615 0.192 1.00 98.50 72 PHE A C 1
ATOM 525 O O . PHE A 1 72 ? -11.926 1.154 0.109 1.00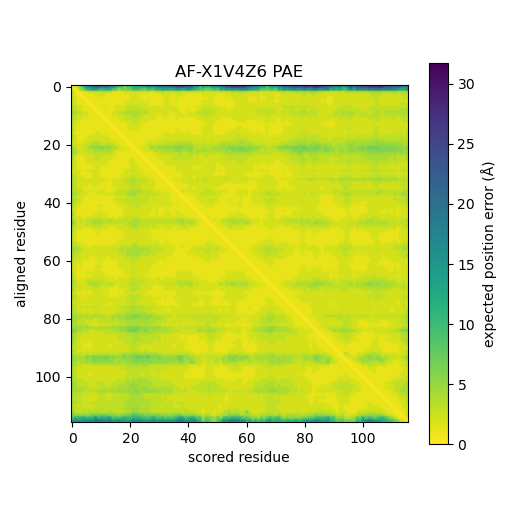 98.50 72 PHE A O 1
ATOM 532 N N . GLY A 1 73 ? -10.351 2.592 -0.599 1.00 98.25 73 GLY A N 1
ATOM 533 C CA . GLY A 1 73 ? -11.060 3.079 -1.778 1.00 98.25 73 GLY A CA 1
ATOM 534 C C . GLY A 1 73 ? -10.674 2.340 -3.066 1.00 98.25 73 GLY A C 1
ATOM 535 O O . GLY A 1 73 ? -10.058 1.272 -3.052 1.00 98.25 73 GLY A O 1
ATOM 536 N N . ALA A 1 74 ? -11.041 2.921 -4.211 1.00 97.88 74 ALA A N 1
ATOM 537 C CA . ALA A 1 74 ? -10.664 2.398 -5.523 1.00 97.88 74 ALA A CA 1
ATOM 538 C C . ALA A 1 74 ? -9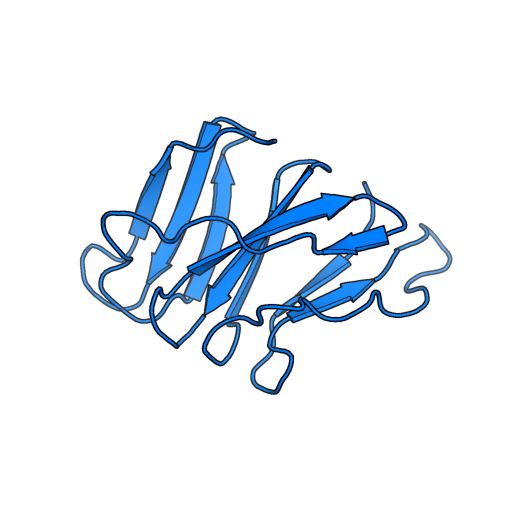.154 2.551 -5.767 1.00 97.88 74 ALA A C 1
ATOM 540 O O . ALA A 1 74 ? -8.583 3.593 -5.466 1.00 97.88 74 ALA A O 1
ATOM 541 N N . LYS A 1 75 ? -8.509 1.526 -6.334 1.00 98.12 75 LYS A N 1
ATOM 542 C CA . LYS A 1 75 ? -7.071 1.549 -6.640 1.00 98.12 75 LYS A CA 1
ATOM 543 C C . LYS A 1 75 ? -6.726 2.729 -7.559 1.00 98.12 75 LYS A C 1
ATOM 545 O O . LYS A 1 75 ? -7.377 2.905 -8.590 1.00 98.12 75 LYS A O 1
ATOM 550 N N . TYR A 1 76 ? -5.688 3.487 -7.210 1.00 97.88 76 TYR A N 1
ATOM 551 C CA . TYR A 1 76 ? -5.130 4.524 -8.078 1.00 97.88 76 TYR A CA 1
ATOM 552 C C . TYR A 1 76 ? -4.497 3.924 -9.344 1.00 97.88 76 TYR A C 1
ATOM 554 O O . TYR A 1 76 ? -4.246 2.717 -9.441 1.00 97.88 76 TYR A O 1
ATOM 562 N N . GLY A 1 77 ? -4.225 4.785 -10.328 1.00 96.88 77 GLY A N 1
ATOM 563 C CA . GLY A 1 77 ? -3.479 4.402 -11.524 1.00 96.88 77 GLY A CA 1
ATOM 564 C C . GLY A 1 77 ? -2.086 3.861 -11.188 1.00 96.88 77 GLY A C 1
ATOM 565 O O . GLY A 1 77 ? -1.470 4.264 -10.201 1.00 96.88 77 GLY A O 1
ATOM 566 N N . ASP A 1 78 ? -1.596 2.939 -12.014 1.00 97.25 78 ASP A N 1
ATOM 567 C CA . ASP A 1 78 ? -0.248 2.388 -11.867 1.00 97.25 78 ASP A CA 1
ATOM 568 C C . ASP A 1 78 ? 0.821 3.469 -12.108 1.00 97.25 78 ASP A C 1
ATOM 570 O O . ASP A 1 78 ? 0.586 4.406 -12.881 1.00 97.25 78 ASP A O 1
ATOM 574 N N . PRO A 1 79 ? 2.026 3.329 -11.526 1.00 95.75 79 PRO A N 1
ATOM 575 C CA . PRO A 1 79 ? 3.160 4.166 -11.895 1.00 95.75 79 PRO A CA 1
ATOM 576 C C . PRO A 1 79 ? 3.438 4.103 -13.403 1.00 95.75 79 PRO A C 1
ATOM 578 O O . PRO A 1 79 ? 3.474 3.021 -13.993 1.00 95.75 79 PRO A O 1
ATOM 581 N N . ALA A 1 80 ? 3.690 5.262 -14.022 1.00 93.56 80 ALA A N 1
ATOM 582 C CA . ALA A 1 80 ? 4.005 5.345 -15.452 1.00 93.56 80 ALA A CA 1
ATOM 583 C C . ALA A 1 80 ? 5.284 4.569 -15.813 1.00 93.56 80 ALA A C 1
ATOM 585 O O . ALA A 1 80 ? 5.359 3.924 -16.858 1.00 93.56 80 ALA A O 1
ATOM 586 N N . ILE A 1 81 ? 6.276 4.612 -14.921 1.00 96.19 81 ILE A N 1
ATOM 587 C CA . ILE A 1 81 ? 7.452 3.746 -14.942 1.00 96.19 81 ILE A CA 1
ATOM 588 C C . ILE A 1 81 ? 7.360 2.885 -13.694 1.00 96.19 81 ILE A C 1
ATOM 590 O O . ILE A 1 81 ? 7.225 3.408 -12.594 1.00 96.19 81 ILE A O 1
ATOM 594 N N . LYS A 1 82 ? 7.391 1.570 -13.862 1.00 97.38 82 LYS A N 1
ATOM 595 C CA . LYS A 1 82 ? 7.211 0.631 -12.755 1.00 97.38 82 LYS A CA 1
ATOM 596 C C . LYS A 1 82 ? 8.548 0.381 -12.048 1.00 97.38 82 LYS A C 1
ATOM 598 O O . LYS A 1 82 ? 9.586 0.466 -12.708 1.00 97.38 82 LYS A O 1
ATOM 603 N N . PRO A 1 83 ? 8.539 0.018 -10.748 1.00 97.81 83 PRO A N 1
ATOM 604 C CA . PRO A 1 83 ? 9.725 -0.505 -10.062 1.00 97.81 83 PRO A CA 1
ATOM 605 C C . PRO A 1 83 ? 10.384 -1.592 -10.913 1.00 97.81 83 PRO A C 1
ATOM 607 O O . PRO A 1 83 ? 9.653 -2.336 -11.555 1.00 97.81 83 PRO A O 1
ATOM 610 N N . ALA A 1 84 ? 11.714 -1.695 -10.958 1.00 96.44 84 ALA A N 1
ATOM 611 C CA . ALA A 1 84 ? 12.410 -2.555 -11.926 1.00 96.44 84 ALA A CA 1
ATOM 612 C C . ALA A 1 84 ? 12.279 -4.059 -11.621 1.00 96.44 84 ALA A C 1
ATOM 614 O O . ALA A 1 84 ? 12.187 -4.858 -12.556 1.00 96.44 84 ALA A O 1
ATOM 615 N N . GLY A 1 85 ? 12.150 -4.413 -10.339 1.00 95.94 85 GLY A N 1
ATOM 616 C CA . GLY A 1 85 ? 11.951 -5.782 -9.863 1.00 95.94 85 GLY A CA 1
ATOM 617 C C . GLY A 1 85 ? 10.786 -5.925 -8.883 1.00 95.94 85 GLY A C 1
ATOM 618 O O . GLY A 1 85 ? 9.939 -5.042 -8.749 1.00 95.94 85 GLY A O 1
ATOM 619 N N . LEU A 1 86 ? 10.748 -7.057 -8.179 1.00 97.62 86 LEU A N 1
ATOM 620 C CA . LEU A 1 86 ? 9.721 -7.369 -7.176 1.00 97.62 86 LEU A CA 1
ATOM 621 C C . LEU A 1 86 ? 9.666 -6.276 -6.100 1.00 97.62 86 LEU A C 1
ATOM 623 O O . LEU A 1 86 ? 10.710 -5.945 -5.543 1.00 97.62 86 LEU A O 1
ATOM 627 N N . GLY A 1 87 ? 8.483 -5.732 -5.798 1.00 98.19 87 GLY A N 1
ATOM 628 C CA . GLY A 1 87 ? 8.329 -4.692 -4.779 1.00 98.19 87 GLY A CA 1
ATOM 629 C C . GLY A 1 87 ? 8.413 -5.275 -3.370 1.00 98.19 87 GLY A C 1
ATOM 630 O O . GLY A 1 87 ? 7.623 -6.147 -3.023 1.00 98.19 87 GLY A O 1
ATOM 631 N N . ILE A 1 88 ? 9.351 -4.783 -2.558 1.00 98.12 88 ILE A N 1
ATOM 632 C CA . ILE A 1 88 ? 9.686 -5.315 -1.224 1.00 98.12 88 ILE A CA 1
ATOM 633 C C . ILE A 1 88 ? 9.146 -4.412 -0.119 1.00 98.12 88 ILE A C 1
ATOM 635 O O . ILE A 1 88 ? 8.539 -4.884 0.836 1.00 98.12 88 ILE A O 1
ATOM 639 N N . GLY A 1 89 ? 9.370 -3.108 -0.245 1.00 98.50 89 GLY A N 1
ATOM 640 C CA . GLY A 1 89 ? 9.002 -2.116 0.753 1.00 98.50 89 GLY A CA 1
ATOM 641 C C . GLY A 1 89 ? 8.417 -0.877 0.100 1.00 98.50 89 GLY A C 1
ATOM 642 O O . GLY A 1 89 ? 8.673 -0.595 -1.069 1.00 98.50 89 GLY A O 1
ATOM 643 N N . VAL A 1 90 ? 7.628 -0.132 0.866 1.00 98.62 90 VAL A N 1
ATOM 644 C CA . VAL A 1 90 ? 7.068 1.151 0.445 1.00 98.62 90 VAL A CA 1
ATOM 645 C C . VAL A 1 90 ? 7.079 2.118 1.619 1.00 98.62 90 VAL A C 1
ATOM 647 O O . VAL A 1 90 ? 6.835 1.714 2.755 1.00 98.62 90 VAL A O 1
ATOM 650 N N . ALA A 1 91 ? 7.387 3.382 1.352 1.00 98.44 91 ALA A N 1
ATOM 651 C CA . ALA A 1 91 ? 7.363 4.449 2.341 1.00 98.44 91 ALA A CA 1
ATOM 652 C C . ALA A 1 91 ? 6.959 5.770 1.684 1.00 98.44 91 ALA A C 1
ATOM 654 O O . ALA A 1 91 ? 7.335 6.046 0.546 1.00 98.44 91 ALA A O 1
ATOM 655 N N . PHE A 1 92 ? 6.223 6.597 2.421 1.00 97.25 92 PHE A N 1
ATOM 656 C CA . PHE A 1 92 ? 5.886 7.953 1.999 1.00 97.25 92 PHE A CA 1
ATOM 657 C C . PHE A 1 92 ? 6.879 8.963 2.574 1.00 97.25 92 PHE A C 1
ATOM 659 O O . PHE A 1 92 ? 7.240 8.894 3.751 1.00 97.25 92 PHE A O 1
ATOM 666 N N . CYS A 1 93 ? 7.289 9.927 1.751 1.00 95.19 93 CYS A N 1
ATOM 667 C CA . CYS A 1 93 ? 7.989 11.127 2.192 1.00 95.19 93 CYS A CA 1
ATOM 668 C C . CYS A 1 93 ? 6.947 12.225 2.422 1.00 95.19 93 CYS A C 1
ATOM 670 O O . CYS A 1 93 ? 6.562 12.948 1.501 1.00 95.19 93 CYS A O 1
ATOM 672 N N . GLY A 1 94 ? 6.418 12.291 3.646 1.00 91.75 94 GLY A N 1
ATOM 673 C CA . GLY A 1 94 ? 5.292 13.169 3.955 1.00 91.75 94 GLY A CA 1
ATOM 674 C C . GLY A 1 94 ? 4.117 12.898 3.013 1.00 91.75 94 GLY A C 1
ATOM 675 O O . GLY A 1 94 ? 3.606 11.784 2.973 1.00 91.75 94 GLY A O 1
ATOM 676 N N . SER A 1 95 ? 3.714 13.918 2.260 1.00 93.62 95 SER A N 1
ATOM 677 C CA . SER A 1 95 ? 2.636 13.855 1.271 1.00 93.62 95 SER A CA 1
ATOM 678 C C . SER A 1 95 ? 3.102 14.182 -0.150 1.00 93.62 95 SER A C 1
ATOM 680 O O . SER A 1 95 ? 2.268 14.515 -0.985 1.00 93.62 95 SER A O 1
ATOM 682 N N . THR A 1 96 ? 4.410 14.192 -0.413 1.00 95.25 96 THR A N 1
ATOM 683 C CA . THR A 1 96 ? 4.955 14.682 -1.692 1.00 95.25 96 THR A CA 1
ATOM 684 C C . THR A 1 96 ? 5.495 13.581 -2.570 1.00 95.25 96 THR A C 1
ATOM 686 O O . THR A 1 96 ? 5.520 13.753 -3.781 1.00 95.25 96 THR A O 1
ATOM 689 N N . ASP A 1 97 ? 5.927 12.466 -1.982 1.00 96.94 97 ASP A N 1
ATOM 690 C CA . ASP A 1 97 ? 6.544 11.373 -2.721 1.00 96.94 97 ASP A CA 1
ATOM 691 C C . ASP A 1 97 ? 6.246 10.025 -2.067 1.00 96.94 97 ASP A C 1
ATOM 693 O O . ASP A 1 97 ? 6.071 9.918 -0.848 1.00 96.94 97 ASP A O 1
ATOM 697 N N . VAL A 1 98 ? 6.263 8.977 -2.883 1.00 98.00 98 VAL A N 1
ATOM 698 C CA . VAL A 1 98 ? 6.239 7.581 -2.446 1.00 98.00 98 VAL A CA 1
ATOM 699 C C . VAL A 1 98 ? 7.450 6.852 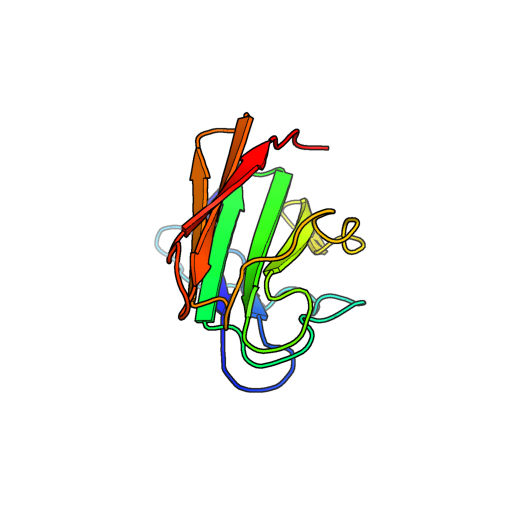-3.015 1.00 98.00 98 VAL A C 1
ATOM 701 O O . VAL A 1 98 ? 7.708 6.888 -4.217 1.00 98.00 98 VAL A O 1
ATOM 704 N N . ALA A 1 99 ? 8.213 6.195 -2.146 1.00 98.31 99 ALA A N 1
ATOM 705 C CA . ALA A 1 99 ? 9.374 5.398 -2.510 1.00 98.31 99 ALA A CA 1
ATOM 706 C C . ALA A 1 99 ? 9.056 3.909 -2.381 1.00 98.31 99 ALA A C 1
ATOM 708 O O . ALA A 1 99 ? 8.446 3.480 -1.403 1.00 98.31 99 ALA A O 1
ATOM 709 N N . VAL A 1 100 ? 9.503 3.122 -3.357 1.00 98.62 100 VAL A N 1
ATOM 710 C CA . VAL A 1 100 ? 9.348 1.667 -3.404 1.00 98.62 100 VAL A CA 1
ATOM 711 C C . VAL A 1 100 ? 10.725 1.041 -3.532 1.00 98.62 100 VAL A C 1
ATOM 713 O O . VAL A 1 100 ? 11.447 1.343 -4.483 1.00 98.62 100 VAL A O 1
ATOM 716 N N . THR A 1 101 ? 11.087 0.167 -2.596 1.00 98.62 101 THR A N 1
ATOM 717 C CA . THR A 1 101 ? 12.284 -0.671 -2.726 1.00 98.62 101 THR A CA 1
ATOM 718 C C . THR A 1 101 ? 11.948 -1.941 -3.490 1.00 98.62 101 THR A C 1
ATOM 720 O O . THR A 1 101 ? 10.853 -2.496 -3.350 1.00 98.62 101 THR A O 1
ATOM 723 N N . HIS A 1 102 ? 12.873 -2.403 -4.324 1.00 98.38 102 HIS A N 1
ATOM 724 C CA . HIS A 1 102 ? 12.652 -3.539 -5.211 1.00 98.38 102 HIS A CA 1
ATOM 725 C C . HIS A 1 102 ? 13.944 -4.314 -5.504 1.00 98.38 102 HIS A C 1
ATOM 727 O O . HIS A 1 102 ? 15.033 -3.891 -5.129 1.00 98.38 102 HIS A O 1
ATOM 733 N N . TYR A 1 103 ? 13.799 -5.512 -6.075 1.00 97.50 103 TYR A N 1
ATOM 734 C CA . TYR A 1 103 ? 14.879 -6.509 -6.144 1.00 97.50 103 TYR A CA 1
ATOM 735 C C . TYR A 1 103 ? 15.999 -6.186 -7.147 1.00 97.50 103 TYR A C 1
ATOM 737 O O . TYR A 1 103 ? 17.135 -6.613 -6.951 1.00 97.50 103 TYR A O 1
ATOM 745 N N . ASP A 1 104 ? 15.682 -5.438 -8.203 1.00 97.88 104 ASP A N 1
ATOM 746 C CA . ASP A 1 104 ? 16.589 -5.196 -9.327 1.00 97.88 104 ASP A CA 1
ATOM 747 C C . ASP A 1 104 ? 17.092 -3.748 -9.315 1.00 97.88 104 ASP A C 1
ATOM 749 O O . ASP A 1 104 ? 16.417 -2.860 -8.799 1.00 97.88 104 ASP A O 1
ATOM 753 N N . ASP A 1 105 ? 18.268 -3.483 -9.891 1.00 97.06 105 ASP A N 1
ATOM 754 C CA . ASP A 1 105 ? 18.810 -2.122 -10.032 1.00 97.06 105 ASP A CA 1
ATOM 755 C C . ASP A 1 105 ? 17.758 -1.179 -10.664 1.00 97.06 105 ASP A C 1
ATOM 757 O O . ASP A 1 105 ? 17.109 -1.564 -11.644 1.00 97.06 105 ASP A O 1
ATOM 761 N N . PRO A 1 106 ? 17.512 0.028 -10.108 1.00 97.00 106 PRO A N 1
ATOM 762 C CA . PRO A 1 106 ? 18.285 0.753 -9.080 1.00 97.00 106 PRO A CA 1
ATOM 763 C C . PRO A 1 106 ? 17.947 0.440 -7.606 1.00 97.00 106 PRO A C 1
ATOM 765 O O . PRO A 1 106 ? 18.264 1.234 -6.722 1.00 97.00 106 PRO A O 1
ATOM 768 N N . PHE A 1 107 ? 17.272 -0.675 -7.311 1.00 97.88 107 PHE A N 1
ATOM 769 C CA . PHE A 1 107 ? 16.832 -1.142 -5.981 1.00 97.88 107 PHE A CA 1
ATOM 770 C C . PHE A 1 107 ? 15.819 -0.250 -5.247 1.00 97.88 107 PHE A C 1
ATOM 772 O O . PHE A 1 107 ? 15.164 -0.688 -4.299 1.00 97.88 107 PHE A O 1
ATOM 779 N N . VAL A 1 108 ? 15.662 1.002 -5.674 1.00 98.06 108 VAL A N 1
ATOM 780 C CA . VAL A 1 108 ? 14.664 1.947 -5.181 1.00 98.06 108 VAL A CA 1
ATOM 781 C C . VAL A 1 108 ? 14.176 2.839 -6.316 1.00 98.06 108 VAL A C 1
ATOM 783 O O . VAL A 1 108 ? 14.948 3.312 -7.145 1.00 98.06 108 VAL A O 1
ATOM 786 N N . SER A 1 109 ? 12.873 3.086 -6.357 1.00 97.56 109 SER A N 1
ATOM 787 C CA . SER A 1 109 ? 12.260 4.073 -7.247 1.00 97.56 109 SER A CA 1
ATOM 788 C C . SER A 1 109 ? 11.338 4.965 -6.429 1.00 97.56 109 SER A C 1
ATOM 790 O O . SER A 1 109 ? 10.595 4.464 -5.588 1.00 97.56 109 SER A O 1
ATOM 792 N N . ALA A 1 110 ? 11.396 6.275 -6.659 1.00 97.38 110 ALA A N 1
ATOM 793 C CA . ALA A 1 110 ? 10.531 7.250 -6.008 1.00 97.38 110 ALA A CA 1
ATOM 794 C C . ALA A 1 110 ? 9.650 7.945 -7.045 1.00 97.38 110 ALA A C 1
ATOM 796 O O . ALA A 1 110 ? 10.095 8.231 -8.158 1.00 97.38 110 ALA A O 1
ATOM 797 N N . TYR A 1 111 ? 8.407 8.203 -6.663 1.00 96.62 111 TYR A N 1
ATOM 798 C CA . TYR A 1 111 ? 7.395 8.811 -7.511 1.00 96.62 111 TYR A CA 1
ATOM 799 C C . TYR A 1 111 ? 6.806 10.021 -6.795 1.00 96.62 111 TYR A C 1
ATOM 801 O O . TYR A 1 111 ? 6.506 9.900 -5.603 1.00 96.62 111 TYR A O 1
ATOM 809 N N . PRO A 1 112 ? 6.577 11.140 -7.503 1.00 96.38 112 PRO A N 1
ATOM 810 C CA . PRO A 1 112 ? 5.778 12.228 -6.967 1.00 96.38 112 PRO A CA 1
ATOM 811 C C . PRO A 1 112 ? 4.410 11.709 -6.526 1.00 96.38 112 PRO A C 1
ATOM 813 O O . PRO A 1 112 ? 3.785 10.892 -7.206 1.00 96.38 112 PRO A O 1
ATOM 816 N N . TRP A 1 113 ? 3.951 12.199 -5.387 1.00 96.31 113 TRP A N 1
ATOM 817 C CA . TRP A 1 113 ? 2.691 11.844 -4.766 1.00 96.31 113 TRP A CA 1
ATOM 818 C C . TRP A 1 113 ? 1.882 13.098 -4.459 1.00 96.31 113 TRP A C 1
ATOM 820 O O . TRP A 1 113 ? 2.411 14.157 -4.127 1.00 96.31 113 TRP A O 1
ATOM 830 N N . THR A 1 114 ? 0.568 12.980 -4.566 1.00 91.31 114 THR A N 1
ATOM 831 C CA . THR A 1 114 ? -0.369 13.979 -4.061 1.00 91.31 114 THR A CA 1
ATOM 832 C C . THR A 1 114 ? -1.544 13.218 -3.460 1.00 91.31 114 THR A C 1
ATOM 834 O O . THR A 1 114 ? -2.209 12.500 -4.202 1.00 91.31 114 THR A O 1
ATOM 837 N N . PRO A 1 115 ? -1.780 13.328 -2.142 1.00 84.56 115 PRO A N 1
ATOM 838 C CA . PRO A 1 115 ? -2.935 12.721 -1.493 1.00 84.56 115 PRO A CA 1
ATOM 839 C C . PRO A 1 115 ? -4.249 13.224 -2.079 1.00 84.56 115 PRO A C 1
ATOM 841 O O . PRO A 1 115 ? -4.358 14.425 -2.352 1.00 84.56 115 PRO A O 1
ATOM 844 N N . GLY A 1 116 ? -5.255 12.356 -2.201 1.00 62.97 116 GLY A N 1
ATOM 845 C CA . GLY A 1 116 ? -6.572 12.783 -2.682 1.00 62.97 116 GLY A CA 1
ATOM 846 C C . GLY A 1 116 ? -7.543 11.666 -2.998 1.00 62.97 116 GLY A C 1
ATOM 847 O O . GLY A 1 116 ? -7.453 11.133 -4.125 1.00 62.97 116 GLY A O 1
#

Solvent-accessible surface area (backbone atoms only — not comparable to full-atom values): 6195 Å² total; per-residue (Å²): 125,60,64,47,73,46,44,32,72,52,91,64,14,48,50,39,24,48,41,42,92,95,74,43,77,52,71,70,46,66,67,49,84,68,50,59,66,33,36,18,58,15,55,33,60,36,80,66,42,28,39,36,36,8,10,54,26,77,62,15,48,43,41,25,36,31,41,86,98,68,32,60,43,71,59,55,83,69,65,95,71,54,57,75,27,43,16,45,31,37,44,53,56,69,65,50,28,41,37,37,31,26,75,32,81,82,38,56,44,75,42,85,40,74,80,123

Mean predicted aligned error: 2.57 Å

Organism: NCBI:txid412755

Nearest PDB structures (foldseek):
  8suc-assembly1_A  TM=6.587E-01  e=5.468E-03  Caenorhabditis elegans
  8hpo-assembly1_K  TM=5.265E-01  e=9.541E-01  Saccharomyces cerevisi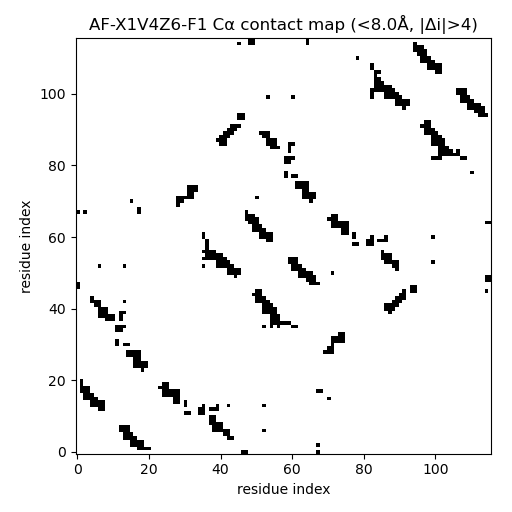ae S288C
  3eu7-assembly1_A  TM=4.247E-01  e=9.541E-01  Homo sapiens
  5n4c-assembly1_A  TM=4.878E-01  e=3.329E+00  Galerina marginata
  5n4f-assembly1_A  TM=4.620E-01  e=2.679E+00  Galerina marginata

Secondary structure (DSSP, 8-state):
---EEEE-SSTTSEEEE-EETTTEE-SPPPPPSS--SS-EEEEEEETTTEEEEEESSTTSEEEEEEETTTEE-SPPPPPSS--SS-EEEEEEETTTEEEEEESSTTSEEEEE----